Protein AF-A0A0I9UKJ0-F1 (afdb_monomer_lite)

Secondary structure (DSSP, 8-state):
---HHHHHHHHHHHS-S-EEE----EESSSS-EE-HHHHHHHHHHHHSSS--SEEE-SSGGGTTT-

Foldseek 3Di:
DDDPVNCVVCVVPQVDFDEDEDAFDADDPVSPHTPPVVVVVVVCVCCPPVVTSYYDACDVNNVVVD

Sequence (66 aa):
MTTAGTARAWAPGALRGIGDSRYTPFCGEGGEDIDWGAYRTLVRYCVSDPGHPMLWCASGIAEFWL

Radius of gyration: 14.57 Å; chains: 1; bounding box: 30×32×34 Å

pLDDT: mean 92.14, std 5.68, range [56.5, 98.06]

Organism: NCBI:txid29311

Structure (mmCIF, N/CA/C/O backbone):
data_AF-A0A0I9UKJ0-F1
#
_entry.id   AF-A0A0I9UKJ0-F1
#
loop_
_atom_site.group_PDB
_atom_site.id
_atom_site.type_symbol
_atom_site.label_atom_id
_atom_site.label_alt_id
_atom_site.label_comp_id
_atom_site.label_asym_id
_atom_site.label_entity_id
_atom_site.label_seq_id
_atom_site.pdbx_PDB_ins_code
_atom_site.Cartn_x
_atom_site.Cartn_y
_atom_site.Cartn_z
_atom_site.occupancy
_atom_site.B_iso_or_equiv
_atom_site.auth_seq_id
_atom_site.auth_comp_id
_atom_site.auth_asym_id
_atom_site.auth_atom_id
_atom_site.pdbx_PDB_model_num
ATOM 1 N N . MET A 1 1 ? -15.587 16.866 1.290 1.00 56.50 1 MET A N 1
ATOM 2 C CA . MET A 1 1 ? -14.145 17.193 1.261 1.00 56.50 1 MET A CA 1
ATOM 3 C C . MET A 1 1 ? -13.605 16.997 2.669 1.00 56.50 1 MET A C 1
ATOM 5 O O . MET A 1 1 ? -14.191 17.548 3.594 1.00 56.50 1 MET A O 1
ATOM 9 N N . THR A 1 2 ? -12.584 16.164 2.857 1.00 80.94 2 THR A N 1
ATOM 10 C CA . THR A 1 2 ? -11.997 15.915 4.185 1.00 80.94 2 THR A CA 1
ATOM 11 C C . THR A 1 2 ? -11.131 17.108 4.580 1.00 80.94 2 THR A C 1
ATOM 13 O O . THR A 1 2 ? -10.254 17.506 3.821 1.00 80.94 2 THR A O 1
ATOM 16 N N . THR A 1 3 ? -11.379 17.695 5.748 1.00 94.00 3 THR A N 1
ATOM 17 C CA . THR A 1 3 ? -10.565 18.784 6.313 1.00 94.00 3 THR A CA 1
ATOM 18 C C . THR A 1 3 ? -9.668 18.260 7.431 1.00 94.00 3 THR A C 1
ATOM 20 O O . THR A 1 3 ? -9.957 17.217 8.027 1.00 94.00 3 THR A O 1
ATOM 23 N N . ALA A 1 4 ? -8.628 19.016 7.793 1.00 90.12 4 ALA A N 1
ATOM 24 C CA . ALA A 1 4 ? -7.781 18.695 8.945 1.00 90.12 4 ALA A CA 1
ATOM 25 C C . ALA A 1 4 ? -8.596 18.524 10.245 1.00 90.12 4 ALA A C 1
ATOM 27 O O . ALA A 1 4 ? -8.338 17.613 11.029 1.00 90.12 4 ALA A O 1
ATOM 28 N N . GLY A 1 5 ? -9.635 19.347 10.440 1.00 92.81 5 GLY A N 1
ATOM 29 C CA . GLY A 1 5 ? -10.540 19.235 11.586 1.00 92.81 5 GLY A CA 1
ATOM 30 C C . GLY A 1 5 ? -11.302 17.909 11.607 1.00 92.81 5 GLY A C 1
ATOM 31 O O . GLY A 1 5 ? -11.331 17.235 12.633 1.00 92.81 5 GLY A O 1
ATOM 32 N N . THR A 1 6 ? -11.847 17.483 10.462 1.00 94.69 6 THR A N 1
ATOM 33 C CA . THR A 1 6 ? -12.525 16.178 10.366 1.00 94.69 6 THR A CA 1
ATOM 34 C C . THR A 1 6 ? -11.557 15.007 10.554 1.00 94.69 6 THR A C 1
ATOM 36 O O . THR A 1 6 ? -11.911 14.035 11.215 1.00 94.69 6 THR A O 1
ATOM 39 N N . ALA A 1 7 ? -10.315 15.121 10.065 1.00 93.31 7 ALA A N 1
ATOM 40 C CA . ALA A 1 7 ? -9.270 14.114 10.259 1.00 93.31 7 ALA A CA 1
ATOM 41 C C . ALA A 1 7 ? -8.909 13.907 11.727 1.00 93.31 7 ALA A C 1
ATOM 43 O O . ALA A 1 7 ? -8.792 12.767 12.173 1.00 93.31 7 ALA A O 1
ATOM 44 N N . ARG A 1 8 ? -8.831 14.990 12.507 1.00 93.81 8 ARG A N 1
ATOM 45 C CA . ARG A 1 8 ? -8.557 14.908 13.946 1.00 93.81 8 ARG A CA 1
ATOM 46 C C . ARG A 1 8 ? -9.602 14.086 14.708 1.00 93.81 8 ARG A C 1
ATOM 48 O O . ARG A 1 8 ? -9.263 13.498 15.729 1.00 93.81 8 ARG A O 1
ATOM 55 N N . ALA A 1 9 ? -10.839 14.032 14.212 1.00 94.94 9 ALA A N 1
ATOM 56 C CA . ALA A 1 9 ? -11.909 13.247 14.816 1.00 94.94 9 ALA A CA 1
ATOM 57 C C . ALA A 1 9 ? -11.849 11.759 14.428 1.00 94.94 9 ALA A C 1
ATOM 59 O O . ALA A 1 9 ? -11.966 10.905 15.302 1.00 94.94 9 ALA A O 1
ATOM 60 N N . TRP A 1 10 ? -11.658 11.427 13.143 1.00 94.19 10 TRP A N 1
ATOM 61 C CA . TRP A 1 10 ? -11.740 10.030 12.686 1.00 94.19 10 TRP A CA 1
ATOM 62 C C . TRP A 1 10 ? -10.415 9.258 12.793 1.00 94.19 10 TRP A C 1
ATOM 64 O O . TRP A 1 10 ? -10.425 8.054 13.058 1.00 94.19 10 TRP A O 1
ATOM 74 N N . ALA A 1 11 ? -9.269 9.925 12.614 1.00 94.06 11 ALA A N 1
ATOM 75 C CA . ALA A 1 11 ? -7.970 9.261 12.484 1.00 94.06 11 ALA A CA 1
ATOM 76 C C . ALA A 1 11 ? -7.555 8.427 13.711 1.00 94.06 11 ALA A C 1
ATOM 78 O O . ALA A 1 11 ? -7.120 7.296 13.505 1.00 94.06 11 ALA A O 1
ATOM 79 N N . PRO A 1 12 ? -7.739 8.875 14.972 1.00 93.88 12 PRO A N 1
ATOM 80 C CA . PRO A 1 12 ? -7.349 8.074 16.141 1.00 93.88 12 PRO A CA 1
ATOM 81 C C . PRO A 1 12 ? -8.102 6.736 16.277 1.00 93.88 12 PRO A C 1
ATOM 83 O O . PRO A 1 12 ? -7.615 5.805 16.930 1.00 93.88 12 PRO A O 1
ATOM 86 N N . GLY A 1 13 ? -9.305 6.650 15.697 1.00 92.94 13 GLY A N 1
ATOM 87 C CA . GLY A 1 13 ? -10.117 5.434 15.666 1.00 92.94 13 GLY A CA 1
ATOM 88 C C . GLY A 1 13 ? -9.816 4.545 14.460 1.00 92.94 13 GLY A C 1
ATOM 89 O O . GLY A 1 13 ? -9.775 3.328 14.608 1.00 92.94 13 GLY A O 1
ATOM 90 N N . ALA A 1 14 ? -9.579 5.142 13.289 1.00 91.62 14 ALA A N 1
ATOM 91 C CA . ALA A 1 14 ? -9.407 4.395 12.043 1.00 91.62 14 ALA A CA 1
ATOM 92 C C . ALA A 1 14 ? -7.953 3.997 11.738 1.00 91.62 14 ALA A C 1
ATOM 94 O O . ALA A 1 14 ? -7.722 2.945 11.153 1.00 91.62 14 ALA A O 1
ATOM 95 N N . LEU A 1 15 ? -6.966 4.818 12.117 1.00 93.06 15 LEU A N 1
ATOM 96 C CA . LEU A 1 15 ? -5.549 4.560 11.847 1.00 93.06 15 LEU A CA 1
ATOM 97 C C . LEU A 1 15 ? -4.924 3.798 13.021 1.00 93.06 15 LEU A C 1
ATOM 99 O O . LEU A 1 15 ? -4.185 4.359 13.830 1.00 93.06 15 LEU A O 1
ATOM 103 N N . ARG A 1 16 ? -5.257 2.508 13.137 1.00 91.25 16 ARG A N 1
ATOM 104 C CA . ARG A 1 16 ? -4.747 1.615 14.189 1.00 91.25 16 ARG A CA 1
ATOM 105 C C . ARG A 1 16 ? -4.217 0.308 13.605 1.00 91.25 16 ARG A C 1
ATOM 107 O O . ARG A 1 16 ? -4.667 -0.137 12.556 1.00 91.25 16 ARG A O 1
ATOM 114 N N . GLY A 1 17 ? -3.304 -0.326 14.339 1.00 92.06 17 GLY A N 1
ATOM 115 C CA . GLY A 1 17 ? -2.663 -1.575 13.931 1.00 92.06 17 GLY A CA 1
ATOM 116 C C . GLY A 1 17 ? -1.373 -1.348 13.144 1.00 92.06 17 GLY A C 1
ATOM 117 O O . GLY A 1 17 ? -0.804 -0.256 13.167 1.00 92.06 17 GLY A O 1
ATOM 118 N N . ILE A 1 18 ? -0.897 -2.406 12.492 1.00 92.88 18 ILE A N 1
ATOM 119 C CA . ILE A 1 18 ? 0.337 -2.382 11.700 1.00 92.88 18 ILE A CA 1
ATOM 120 C C . ILE A 1 18 ? 0.050 -1.732 10.343 1.00 92.88 18 ILE A C 1
ATOM 122 O O . ILE A 1 18 ? -0.970 -2.016 9.717 1.00 92.88 18 ILE A O 1
ATOM 126 N N . GLY A 1 19 ? 0.946 -0.851 9.900 1.00 93.00 19 GLY A N 1
ATOM 127 C CA . GLY A 1 19 ? 0.868 -0.243 8.578 1.00 93.00 19 GLY A CA 1
ATOM 128 C C . GLY A 1 19 ? 2.199 -0.305 7.850 1.00 93.00 19 GLY A C 1
ATOM 129 O O . GLY A 1 19 ? 3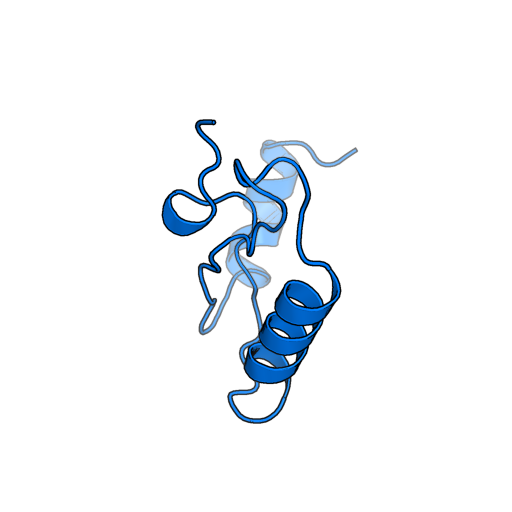.215 0.128 8.394 1.00 93.00 19 GLY A O 1
ATOM 130 N N . ASP A 1 20 ? 2.181 -0.796 6.614 1.00 93.69 20 ASP A N 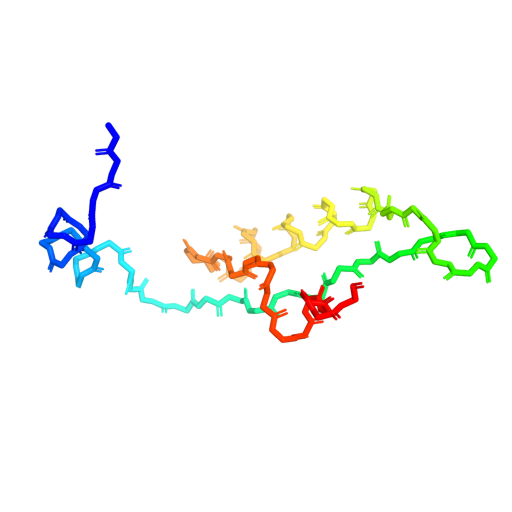1
ATOM 131 C CA . ASP A 1 20 ? 3.386 -0.909 5.795 1.00 93.69 20 ASP A CA 1
ATOM 132 C C . ASP A 1 20 ? 3.668 0.396 5.054 1.00 93.69 20 ASP A C 1
ATOM 134 O O . ASP A 1 20 ? 2.845 0.878 4.272 1.00 93.69 20 ASP A O 1
ATOM 138 N N . SER A 1 21 ? 4.858 0.953 5.273 1.00 92.62 21 SER A N 1
ATOM 139 C CA . SER A 1 21 ? 5.409 2.012 4.427 1.00 92.62 21 SER A CA 1
ATOM 140 C C . SER A 1 21 ? 6.055 1.370 3.207 1.00 92.62 21 SER A C 1
ATOM 142 O O . SER A 1 21 ? 7.050 0.659 3.339 1.00 92.62 21 SER A O 1
ATOM 144 N N . ARG A 1 22 ? 5.453 1.557 2.029 1.00 90.62 22 ARG A N 1
ATOM 145 C CA . ARG A 1 22 ? 5.828 0.822 0.812 1.00 90.62 22 ARG A CA 1
ATOM 146 C C . ARG A 1 22 ? 6.715 1.652 -0.100 1.00 90.62 22 ARG A C 1
ATOM 148 O O . ARG A 1 22 ? 6.457 2.837 -0.278 1.00 90.62 22 ARG A O 1
ATOM 155 N N . TYR A 1 23 ? 7.705 1.006 -0.713 1.00 92.25 23 TYR A N 1
ATOM 156 C CA . TYR A 1 23 ? 8.450 1.610 -1.814 1.00 92.25 23 TYR A CA 1
ATOM 157 C C . TYR A 1 23 ? 7.582 1.683 -3.080 1.00 92.25 23 TYR A C 1
ATOM 159 O O . TYR A 1 23 ? 6.632 0.903 -3.229 1.00 92.25 23 TYR A O 1
ATOM 167 N N . THR A 1 24 ? 7.900 2.616 -3.978 1.00 95.12 24 THR A N 1
ATOM 168 C CA . THR A 1 24 ? 7.284 2.717 -5.308 1.00 95.12 24 THR A CA 1
ATOM 169 C C . THR A 1 24 ? 8.177 1.969 -6.300 1.00 95.12 24 THR A C 1
ATOM 171 O O . THR A 1 24 ? 9.293 2.413 -6.539 1.00 95.12 24 THR A O 1
ATOM 174 N N . PRO A 1 25 ? 7.764 0.815 -6.851 1.00 95.50 25 PRO A N 1
ATOM 175 C CA . PRO A 1 25 ? 8.540 0.123 -7.867 1.00 95.50 25 PRO A CA 1
ATOM 176 C C . PRO A 1 25 ? 8.487 0.920 -9.166 1.00 95.50 25 PRO A C 1
ATOM 178 O O . PRO A 1 25 ? 7.402 1.128 -9.710 1.00 95.50 25 PRO A O 1
ATOM 181 N N . PHE A 1 26 ? 9.650 1.335 -9.651 1.00 95.12 26 PHE A N 1
ATOM 182 C CA . PHE A 1 26 ? 9.803 1.990 -10.944 1.00 95.12 26 PHE A CA 1
ATOM 183 C C . PHE A 1 26 ? 10.363 1.019 -11.988 1.00 95.12 26 PHE A C 1
ATOM 185 O O . PHE A 1 26 ? 11.034 0.039 -11.655 1.00 95.12 26 PHE A O 1
ATOM 192 N N . CYS A 1 27 ? 10.079 1.292 -13.255 1.00 96.44 27 CYS A N 1
ATOM 193 C CA . CYS A 1 27 ? 10.598 0.588 -14.418 1.00 96.44 27 CYS A CA 1
ATOM 194 C C . CYS A 1 27 ? 11.000 1.577 -15.520 1.00 96.44 27 CYS A C 1
ATOM 196 O O . CYS A 1 27 ? 10.785 2.783 -15.405 1.00 96.44 27 CYS A O 1
ATOM 198 N N . GLY A 1 28 ? 11.612 1.043 -16.579 1.00 95.38 28 GLY A N 1
ATOM 199 C CA . GLY A 1 28 ? 12.257 1.847 -17.612 1.00 95.38 28 GLY A CA 1
ATOM 200 C C . GLY A 1 28 ? 13.743 2.072 -17.333 1.00 95.38 28 GLY A C 1
ATOM 201 O O . GLY A 1 28 ? 14.259 1.650 -16.297 1.00 95.38 28 GLY A O 1
ATOM 202 N N . GLU A 1 29 ? 14.457 2.665 -18.286 1.00 94.19 29 GLU A N 1
ATOM 203 C CA . GLU A 1 29 ? 15.918 2.823 -18.199 1.00 94.19 29 GLU A CA 1
ATOM 204 C C . GLU A 1 29 ? 16.325 3.794 -17.080 1.00 94.19 29 GLU A C 1
ATOM 206 O O . GLU A 1 29 ? 17.371 3.621 -16.455 1.00 94.19 29 GLU A O 1
ATOM 211 N N . GLY A 1 30 ? 15.473 4.783 -16.796 1.00 91.88 30 GLY A N 1
ATOM 212 C CA . GLY A 1 30 ? 15.675 5.779 -15.748 1.00 91.88 30 GLY A CA 1
ATOM 213 C C . GLY A 1 30 ? 14.673 5.700 -14.599 1.00 91.88 30 GLY A C 1
ATOM 214 O O . GLY A 1 30 ? 14.711 6.567 -13.729 1.00 91.88 30 GLY A O 1
ATOM 215 N N . GLY A 1 31 ? 13.777 4.708 -14.584 1.00 92.50 31 GLY A N 1
ATOM 216 C CA . GLY A 1 31 ? 12.672 4.665 -13.621 1.00 92.50 31 GLY A CA 1
ATOM 217 C C . GLY A 1 31 ? 11.538 5.635 -13.968 1.00 92.50 31 GLY A C 1
ATOM 218 O O . GLY A 1 31 ? 10.879 6.166 -13.081 1.00 92.50 31 GLY A O 1
ATOM 219 N N . GLU A 1 32 ? 11.343 5.914 -15.255 1.00 93.81 32 GLU A N 1
ATOM 220 C CA . GLU A 1 32 ? 10.388 6.901 -15.755 1.00 93.81 32 GLU A CA 1
ATOM 221 C C . GLU A 1 32 ? 8.913 6.496 -15.606 1.00 93.81 32 GLU A C 1
ATOM 223 O O . GLU A 1 32 ? 8.038 7.358 -15.712 1.00 93.81 32 GLU A O 1
A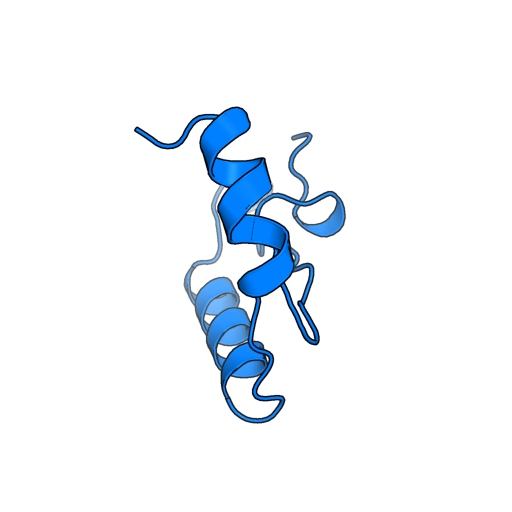TOM 228 N N . ASP A 1 33 ? 8.625 5.215 -15.359 1.00 96.06 33 ASP A N 1
ATOM 229 C CA . ASP A 1 33 ? 7.266 4.715 -15.142 1.00 96.06 33 ASP A CA 1
ATOM 230 C C . ASP A 1 33 ? 7.178 3.852 -13.877 1.00 96.06 33 ASP A C 1
ATOM 232 O O . ASP A 1 33 ? 8.165 3.309 -13.384 1.00 96.06 33 ASP A O 1
ATOM 236 N N . ILE A 1 34 ? 5.972 3.723 -13.331 1.00 95.56 34 ILE A N 1
ATOM 237 C CA . ILE A 1 34 ? 5.687 2.844 -12.200 1.00 95.56 34 ILE A CA 1
ATOM 238 C C . ILE A 1 34 ? 5.458 1.430 -12.730 1.00 95.56 34 ILE A C 1
ATOM 240 O O . ILE A 1 34 ? 4.569 1.186 -13.549 1.00 95.56 34 ILE A O 1
ATOM 244 N N . ASP A 1 35 ? 6.161 0.453 -12.160 1.00 97.44 35 ASP A N 1
ATOM 245 C CA . ASP A 1 35 ? 5.808 -0.948 -12.352 1.00 97.44 35 ASP A CA 1
ATOM 246 C C . ASP A 1 35 ? 4.543 -1.275 -11.546 1.00 97.44 35 ASP A C 1
ATOM 248 O O . ASP A 1 35 ? 4.562 -1.688 -10.379 1.00 97.44 35 ASP A O 1
ATOM 252 N N . TRP A 1 36 ? 3.395 -1.107 -12.199 1.00 96.62 36 TRP A N 1
ATOM 253 C CA . TRP A 1 36 ? 2.089 -1.407 -11.623 1.00 96.62 36 TRP A CA 1
ATOM 254 C C . TRP A 1 36 ? 1.898 -2.889 -11.287 1.00 96.62 36 TRP A C 1
ATOM 256 O O . TRP A 1 36 ? 1.090 -3.213 -10.408 1.00 96.62 36 TRP A O 1
ATOM 266 N N . GLY A 1 37 ? 2.603 -3.795 -11.967 1.00 98.06 37 GLY A N 1
ATOM 267 C CA . GLY A 1 37 ? 2.560 -5.230 -11.697 1.00 98.06 37 GLY A CA 1
ATOM 268 C C . GLY A 1 37 ? 3.243 -5.558 -10.372 1.00 98.06 37 GLY A C 1
ATOM 269 O O . GLY A 1 37 ? 2.632 -6.177 -9.489 1.00 98.06 37 GLY A O 1
ATOM 270 N N . ALA A 1 38 ? 4.468 -5.066 -10.193 1.00 96.94 38 ALA A N 1
ATOM 271 C CA . ALA A 1 38 ? 5.197 -5.149 -8.934 1.00 96.94 38 ALA A CA 1
ATOM 272 C C . ALA A 1 38 ? 4.434 -4.442 -7.805 1.00 96.94 38 ALA A C 1
ATOM 274 O O . ALA A 1 38 ? 4.223 -5.027 -6.739 1.00 96.94 38 ALA A O 1
ATOM 275 N N . TYR A 1 39 ? 3.909 -3.238 -8.053 1.00 95.88 39 TYR A N 1
ATOM 276 C CA . TYR A 1 39 ? 3.164 -2.481 -7.046 1.00 95.88 39 TYR A CA 1
ATOM 277 C C . TYR A 1 39 ? 1.930 -3.242 -6.545 1.00 95.88 39 TYR A C 1
ATOM 279 O O . TYR A 1 39 ? 1.715 -3.358 -5.336 1.00 95.88 39 TYR A O 1
ATOM 287 N N . ARG A 1 40 ? 1.129 -3.824 -7.451 1.00 95.94 40 ARG A N 1
ATOM 288 C CA . ARG A 1 40 ? -0.037 -4.648 -7.079 1.00 95.94 40 ARG A CA 1
ATOM 289 C C . ARG A 1 40 ? 0.364 -5.923 -6.344 1.00 95.94 40 ARG A C 1
ATOM 291 O O . ARG A 1 40 ? -0.374 -6.358 -5.461 1.00 95.94 40 ARG A O 1
ATOM 298 N N . THR A 1 41 ? 1.502 -6.515 -6.691 1.00 96.12 41 THR A N 1
ATOM 299 C CA . THR A 1 41 ? 2.034 -7.695 -5.997 1.00 96.12 41 THR A CA 1
ATOM 300 C C . THR A 1 41 ? 2.381 -7.358 -4.549 1.00 96.12 41 THR A C 1
ATOM 302 O O . THR A 1 41 ? 1.961 -8.079 -3.648 1.00 96.12 41 THR A O 1
ATOM 305 N N . LEU A 1 42 ? 3.028 -6.213 -4.306 1.00 93.56 42 LEU A N 1
ATOM 306 C CA . LEU A 1 42 ? 3.314 -5.720 -2.954 1.00 93.56 42 LEU A CA 1
ATOM 307 C C . LEU A 1 42 ? 2.042 -5.418 -2.160 1.00 93.56 42 LEU A C 1
ATOM 309 O O . LEU A 1 42 ? 1.943 -5.826 -1.009 1.00 93.56 42 LEU A O 1
ATOM 313 N N . VAL A 1 43 ? 1.051 -4.751 -2.771 1.00 94.06 43 VAL A N 1
ATOM 314 C CA . VAL A 1 43 ? -0.257 -4.525 -2.125 1.00 94.06 43 VAL A CA 1
ATOM 315 C C . VAL A 1 43 ? -0.846 -5.852 -1.666 1.00 94.06 43 VAL A C 1
ATOM 317 O O . VAL A 1 43 ? -1.207 -5.991 -0.502 1.00 94.06 43 VAL A O 1
ATOM 320 N N . ARG A 1 44 ? -0.931 -6.829 -2.578 1.00 94.88 44 ARG A N 1
ATOM 321 C CA . ARG A 1 44 ? -1.508 -8.146 -2.292 1.00 94.88 44 ARG A CA 1
ATOM 322 C C . ARG A 1 44 ? -0.740 -8.866 -1.201 1.00 94.88 44 ARG A C 1
ATOM 324 O O . ARG A 1 44 ? -1.384 -9.428 -0.326 1.00 94.88 44 ARG A O 1
ATOM 331 N N . TYR A 1 45 ? 0.589 -8.831 -1.239 1.00 92.69 45 TYR A N 1
ATOM 332 C CA . TYR A 1 45 ? 1.419 -9.429 -0.204 1.00 92.69 45 TYR A CA 1
ATOM 333 C C . TYR A 1 45 ? 1.072 -8.852 1.169 1.00 92.69 45 TYR A C 1
ATOM 335 O O . TYR A 1 45 ? 0.674 -9.617 2.033 1.00 92.69 45 TYR A O 1
ATOM 343 N N . CYS A 1 46 ? 1.111 -7.526 1.339 1.00 92.38 46 CYS A N 1
ATOM 344 C CA . CYS A 1 46 ? 0.846 -6.864 2.621 1.00 92.38 46 CYS A CA 1
ATOM 345 C C . CYS A 1 46 ? -0.551 -7.160 3.191 1.00 92.38 46 CYS A C 1
ATOM 347 O O . CYS A 1 46 ? -0.696 -7.408 4.387 1.00 92.38 46 CYS A O 1
ATOM 349 N N . VAL A 1 47 ? -1.587 -7.142 2.344 1.00 92.19 47 VAL A N 1
ATOM 350 C CA . VAL A 1 47 ? -2.979 -7.298 2.806 1.00 92.19 47 VAL A CA 1
ATOM 351 C C . VAL A 1 47 ? -3.445 -8.751 2.899 1.00 92.19 47 VAL A C 1
ATOM 353 O O . VAL A 1 47 ? -4.512 -8.989 3.457 1.00 92.19 47 VAL A O 1
ATOM 356 N N . SER A 1 48 ? -2.698 -9.710 2.336 1.00 91.75 48 SER A N 1
ATOM 357 C CA . SER A 1 48 ? -3.078 -11.130 2.358 1.00 91.75 48 SER A CA 1
ATOM 358 C C . SER A 1 48 ? -2.543 -11.820 3.612 1.00 91.75 48 SER A C 1
ATOM 360 O O . SER A 1 48 ? -3.187 -11.761 4.651 1.00 91.75 48 SER A O 1
ATOM 362 N N . ASP A 1 49 ? -1.374 -12.458 3.534 1.00 84.50 49 ASP A N 1
ATOM 363 C CA . 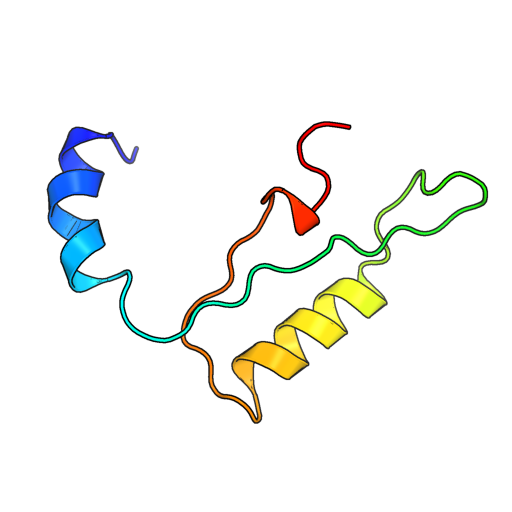ASP A 1 49 ? -0.847 -13.314 4.607 1.00 84.50 49 ASP A CA 1
ATOM 364 C C . ASP A 1 49 ? -0.486 -12.542 5.897 1.00 84.50 49 ASP A C 1
ATOM 366 O O . ASP A 1 49 ? -0.894 -12.956 6.980 1.00 84.50 49 ASP A O 1
ATOM 370 N N . PRO A 1 50 ? 0.155 -11.357 5.828 1.00 88.75 50 PRO A N 1
ATOM 371 C CA . PRO A 1 50 ? 0.369 -10.510 7.001 1.00 88.75 50 PRO A CA 1
ATOM 372 C C . PRO A 1 50 ? -0.926 -9.860 7.510 1.00 88.75 50 PRO A C 1
ATOM 374 O O . PRO A 1 50 ? -0.987 -9.425 8.659 1.00 88.75 50 PRO A O 1
ATOM 377 N N . GLY A 1 51 ? -1.957 -9.754 6.660 1.00 90.44 51 GLY A N 1
ATOM 378 C CA . GLY A 1 51 ? -3.246 -9.155 7.006 1.00 90.44 51 GLY A CA 1
ATOM 379 C C . GLY A 1 51 ? -3.140 -7.725 7.543 1.00 90.44 51 GLY A C 1
ATOM 380 O O . GLY A 1 51 ? -3.952 -7.322 8.379 1.00 90.44 51 GLY A O 1
ATOM 381 N N . HIS A 1 52 ? -2.124 -6.960 7.126 1.00 93.56 52 HIS A N 1
ATOM 382 C CA . HIS A 1 52 ? -1.885 -5.636 7.687 1.00 93.56 52 HIS A CA 1
ATOM 383 C C . HIS A 1 52 ? -3.016 -4.673 7.282 1.00 93.56 52 HIS A C 1
ATOM 385 O O . HIS A 1 52 ? -3.307 -4.520 6.093 1.00 93.56 52 HIS A O 1
ATOM 391 N N . PRO A 1 53 ? -3.663 -3.991 8.245 1.00 92.00 53 PRO A N 1
ATOM 392 C CA . PRO A 1 53 ? -4.867 -3.199 7.989 1.00 92.00 53 PRO A CA 1
ATOM 393 C C . PRO A 1 53 ? -4.610 -1.889 7.236 1.00 92.00 53 PRO A C 1
ATOM 395 O O . PRO A 1 53 ? -5.560 -1.168 6.927 1.00 92.00 53 PRO A O 1
ATOM 398 N N . MET A 1 54 ? -3.348 -1.529 6.989 1.00 94.38 54 MET A N 1
ATOM 399 C CA . MET A 1 54 ? -2.999 -0.195 6.522 1.00 94.38 54 MET A CA 1
ATOM 400 C C . MET A 1 54 ? -1.777 -0.190 5.613 1.00 94.38 54 MET A C 1
ATOM 402 O O . MET A 1 54 ? -0.797 -0.892 5.848 1.00 94.38 54 MET A O 1
ATOM 406 N N . LEU A 1 55 ? -1.828 0.666 4.595 1.00 94.19 55 LEU A N 1
ATOM 407 C CA . LEU A 1 55 ? -0.736 0.893 3.657 1.00 94.19 55 LEU A CA 1
ATOM 408 C C . LEU A 1 55 ? -0.438 2.391 3.594 1.00 94.19 55 LEU A C 1
ATOM 410 O O . LEU A 1 55 ? -1.299 3.178 3.196 1.00 94.19 55 LEU A O 1
ATOM 414 N N . TRP A 1 56 ? 0.788 2.782 3.927 1.00 93.50 56 TRP A N 1
ATOM 415 C CA . TRP A 1 56 ? 1.268 4.148 3.745 1.00 93.50 56 TRP A CA 1
ATOM 416 C C . TRP A 1 56 ? 1.853 4.286 2.341 1.00 93.50 56 TRP A C 1
ATOM 418 O O . TRP A 1 56 ? 2.810 3.601 1.976 1.00 93.50 56 TRP A O 1
ATOM 428 N N . CYS A 1 57 ? 1.238 5.151 1.541 1.00 91.62 57 CYS A N 1
ATOM 429 C CA . CYS A 1 57 ? 1.653 5.457 0.172 1.00 91.62 57 CYS A CA 1
ATOM 430 C C . CYS A 1 57 ? 2.318 6.837 0.137 1.00 91.62 57 CYS A C 1
ATOM 432 O O . CYS A 1 57 ? 2.021 7.661 1.001 1.00 91.62 57 CYS A O 1
ATOM 434 N N . ALA A 1 58 ? 3.166 7.094 -0.866 1.00 90.75 58 ALA A N 1
ATOM 435 C CA . ALA A 1 58 ? 3.862 8.379 -1.029 1.00 90.75 58 ALA A CA 1
ATOM 436 C C . ALA A 1 58 ? 4.616 8.821 0.244 1.00 90.75 58 ALA A C 1
ATOM 438 O O . ALA A 1 58 ? 4.596 9.982 0.644 1.00 90.75 58 ALA A O 1
ATOM 439 N N . SER A 1 59 ? 5.238 7.861 0.926 1.00 90.19 59 SER A N 1
ATOM 440 C CA . SER A 1 59 ? 6.097 8.102 2.079 1.00 90.19 59 SER A CA 1
ATOM 441 C C . SER A 1 59 ? 7.544 8.323 1.639 1.00 90.19 59 SER A C 1
ATOM 443 O O . SER A 1 59 ? 7.864 8.257 0.454 1.00 90.19 59 SER A O 1
ATOM 445 N N . GLY A 1 60 ? 8.444 8.543 2.603 1.00 91.25 60 GLY A N 1
ATOM 446 C CA . GLY A 1 60 ? 9.872 8.666 2.315 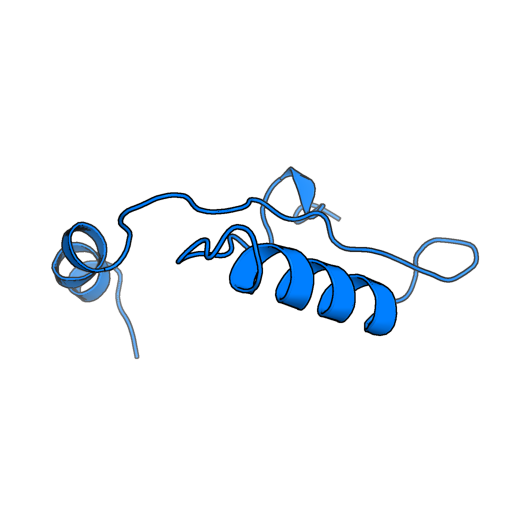1.00 91.25 60 GLY A CA 1
ATOM 447 C C . GLY A 1 60 ? 10.419 7.484 1.507 1.00 91.25 60 GLY A C 1
ATOM 448 O O . GLY A 1 60 ? 10.983 7.669 0.444 1.00 91.25 60 GLY A O 1
ATOM 449 N N . ILE A 1 61 ? 10.163 6.248 1.934 1.00 91.50 61 ILE A N 1
ATOM 450 C CA . ILE A 1 61 ? 10.622 5.065 1.183 1.00 91.50 61 ILE A CA 1
ATOM 451 C C . ILE A 1 61 ? 9.949 4.924 -0.198 1.00 91.50 61 ILE A C 1
ATOM 453 O O . ILE A 1 61 ? 10.444 4.193 -1.0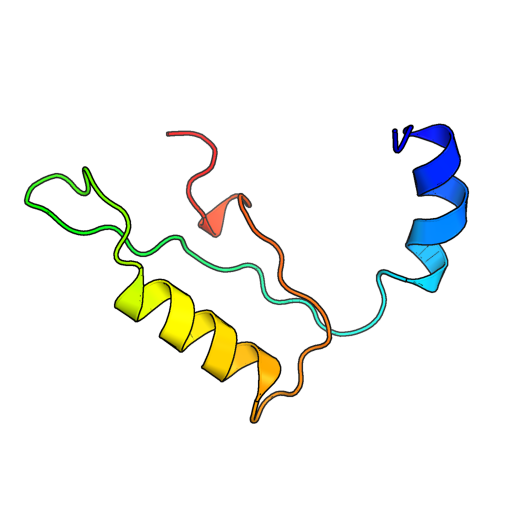45 1.00 91.50 61 ILE A O 1
ATOM 457 N N . ALA A 1 62 ? 8.829 5.617 -0.425 1.00 93.31 62 ALA A N 1
ATOM 458 C CA . ALA A 1 62 ? 8.127 5.674 -1.705 1.00 93.31 62 ALA A CA 1
ATOM 459 C C . ALA A 1 62 ? 8.670 6.762 -2.650 1.00 93.31 62 ALA A C 1
ATOM 461 O O . ALA A 1 62 ? 8.068 6.979 -3.700 1.00 93.31 62 ALA A O 1
ATOM 462 N N . GLU A 1 63 ? 9.750 7.446 -2.256 1.00 91.50 63 GLU A N 1
ATOM 463 C CA . GLU A 1 63 ? 10.447 8.482 -3.026 1.00 91.50 63 GLU A CA 1
ATOM 464 C C . GLU A 1 63 ? 9.587 9.713 -3.352 1.00 91.50 63 GLU A C 1
ATOM 466 O O . GLU A 1 63 ? 9.696 10.304 -4.418 1.00 91.50 63 GLU A O 1
ATOM 471 N N . PHE A 1 64 ? 8.739 10.151 -2.412 1.00 87.50 64 PHE A N 1
ATOM 472 C CA . PHE A 1 64 ? 7.820 11.287 -2.623 1.00 87.50 64 PHE A CA 1
ATOM 473 C C . PHE A 1 64 ? 8.493 12.635 -2.967 1.00 87.50 64 PHE A C 1
ATOM 475 O O . PHE A 1 64 ? 7.793 13.598 -3.271 1.00 87.50 64 PHE A O 1
ATOM 482 N N . TRP A 1 65 ? 9.814 12.735 -2.812 1.00 87.69 65 TRP A N 1
ATOM 483 C CA . TRP A 1 65 ? 10.603 13.949 -3.039 1.00 87.69 65 TRP A CA 1
ATOM 484 C C . TRP A 1 65 ? 11.180 14.057 -4.457 1.00 87.69 65 TRP A C 1
ATOM 486 O O . TRP A 1 65 ? 11.847 15.056 -4.734 1.00 87.69 65 TRP A O 1
ATOM 496 N N . LEU A 1 66 ? 11.009 13.027 -5.296 1.00 75.06 66 LEU A N 1
ATOM 497 C CA . LEU A 1 66 ? 11.344 13.067 -6.723 1.00 75.06 66 LEU A CA 1
ATOM 498 C C . LEU A 1 66 ? 10.329 13.930 -7.483 1.00 75.06 66 LEU A C 1
ATOM 500 O O . LEU A 1 66 ? 10.779 14.703 -8.357 1.00 75.06 66 LEU A O 1
#